Protein AF-A0A9E5EX26-F1 (afdb_monomer)

pLDDT: mean 78.3, std 23.42, range [29.12, 98.75]

Mean predicted aligned error: 15.01 Å

Sequence (118 aa):
GRNDVLTEVFDQQEAREVLAFAQQKNLGLLSFWSLNRDLQNASGVLSRTDNFSSSILQTPYEFSGIFKVFTSPVVAATSPTVAAATVPTVTSSPAATADYLFALDPTGTMIKSGSMVV

Foldseek 3Di:
DADQPQVDACDLVNLLVVLVVCQVVLPQDDDDPDLQAQAADPVGADSHDDNRHSSHDDHRCSSVVSNVPRDHPDPPPPPPPPPDDDDDDDDDDDDPDPPPVQDADPVRDTDDDDDDDD

Secondary structure (DSSP, 8-state):
-B-SSTT-B--HHHHHHHHHHHHHTT-S----S-GGGSS-BTTBS-SS-BTTB-SSS--TTHHHHHHTT----S-----------------PPPP--------B-TTS-B--------

Radius of gyration: 22.23 Å; Cα contacts (8 Å, |Δi|>4): 118; chains: 1; bounding box: 59×40×50 Å

Solvent-accessible surface area (backbone atoms only — not comparable to full-atom values): 7696 Å² total; per-residue (Å²): 63,43,38,87,54,80,87,46,60,50,51,73,66,57,50,52,51,52,49,53,49,39,57,76,65,57,39,69,79,88,86,76,94,45,78,66,20,36,24,40,35,96,87,42,66,47,96,49,55,52,84,66,13,21,18,35,88,59,56,75,42,47,64,59,63,59,55,70,72,66,70,53,74,52,70,78,69,73,75,72,84,71,72,82,73,80,79,76,85,76,81,78,73,81,75,85,74,81,81,72,76,66,55,52,48,102,85,69,50,81,55,89,71,78,91,80,91,129

Structure (mmCIF, N/CA/C/O backbone):
data_AF-A0A9E5EX26-F1
#
_entry.id   AF-A0A9E5EX26-F1
#
loop_
_atom_site.group_PDB
_atom_site.id
_atom_site.type_symbol
_atom_site.label_atom_id
_atom_site.label_alt_id
_atom_site.label_comp_id
_atom_site.label_asym_id
_atom_site.label_entity_id
_atom_site.label_seq_id
_atom_site.pdbx_PDB_ins_code
_atom_site.Cartn_x
_atom_site.Cartn_y
_atom_site.Cartn_z
_atom_site.occupancy
_atom_site.B_iso_or_equiv
_atom_site.auth_seq_id
_atom_site.auth_comp_id
_atom_site.auth_asym_id
_atom_site.auth_atom_id
_atom_site.pdbx_PDB_model_num
ATOM 1 N N . GLY A 1 1 ? -0.001 -3.441 -4.964 1.00 94.62 1 GLY A N 1
ATOM 2 C CA . GLY A 1 1 ? 0.886 -3.518 -6.137 1.00 94.62 1 GLY A CA 1
ATOM 3 C C . GLY A 1 1 ? 1.039 -4.957 -6.582 1.00 94.62 1 GLY A C 1
ATOM 4 O O . GLY A 1 1 ? 0.297 -5.810 -6.113 1.00 94.62 1 GLY A O 1
ATOM 5 N N . ARG A 1 2 ? 1.995 -5.230 -7.472 1.00 96.38 2 ARG A N 1
ATOM 6 C CA . ARG A 1 2 ? 2.296 -6.586 -7.956 1.00 96.38 2 ARG A CA 1
ATOM 7 C C . ARG A 1 2 ? 2.973 -7.430 -6.865 1.00 96.38 2 ARG A C 1
ATOM 9 O O . ARG A 1 2 ? 3.816 -6.892 -6.132 1.00 96.38 2 ARG A O 1
ATOM 16 N N . ASN A 1 3 ? 2.593 -8.707 -6.803 1.00 93.12 3 ASN A N 1
ATOM 17 C CA . ASN A 1 3 ? 3.194 -9.753 -5.972 1.00 93.12 3 ASN A CA 1
ATOM 18 C C . ASN A 1 3 ? 4.041 -10.723 -6.819 1.00 93.12 3 ASN A C 1
ATOM 20 O O . ASN A 1 3 ? 4.051 -10.656 -8.051 1.00 93.12 3 ASN A O 1
ATOM 24 N N . ASP A 1 4 ? 4.776 -11.616 -6.147 1.00 91.44 4 ASP A N 1
ATOM 25 C CA . ASP A 1 4 ? 5.674 -12.599 -6.773 1.00 91.44 4 ASP A CA 1
ATOM 26 C C . ASP A 1 4 ? 4.933 -13.557 -7.719 1.00 91.44 4 ASP A C 1
ATOM 28 O O . ASP A 1 4 ? 5.471 -13.970 -8.748 1.00 91.44 4 ASP A O 1
ATOM 32 N N . VAL A 1 5 ? 3.663 -13.844 -7.421 1.00 92.62 5 VAL A N 1
ATOM 33 C CA . VAL A 1 5 ? 2.744 -14.502 -8.349 1.00 92.62 5 VAL A CA 1
ATOM 34 C C . VAL A 1 5 ? 2.231 -13.459 -9.342 1.00 92.62 5 VAL A C 1
ATOM 36 O O . VAL A 1 5 ? 1.479 -12.556 -8.991 1.00 92.62 5 VAL A O 1
ATOM 39 N N . LEU A 1 6 ? 2.626 -13.574 -10.614 1.00 79.44 6 LEU A N 1
ATOM 40 C CA . LEU A 1 6 ? 2.426 -12.512 -11.614 1.00 79.44 6 LEU A CA 1
ATOM 41 C C . LEU A 1 6 ? 0.962 -12.167 -11.924 1.00 79.44 6 LEU A C 1
ATOM 43 O O . LEU A 1 6 ? 0.696 -11.095 -12.475 1.00 79.44 6 LEU A O 1
ATOM 47 N N . THR A 1 7 ? 0.031 -13.065 -11.620 1.00 87.38 7 THR A N 1
ATOM 48 C CA . THR A 1 7 ? -1.412 -12.840 -11.771 1.00 87.38 7 THR A CA 1
ATOM 49 C C . THR A 1 7 ? -2.030 -12.138 -10.566 1.00 87.38 7 THR A C 1
ATOM 51 O O . THR A 1 7 ? -3.162 -11.682 -10.655 1.00 87.38 7 THR A O 1
ATOM 54 N N . GLU A 1 8 ? -1.303 -12.033 -9.456 1.00 92.69 8 GLU A N 1
ATOM 55 C CA . GLU A 1 8 ? -1.754 -11.370 -8.240 1.00 92.69 8 GLU A CA 1
ATOM 56 C C . GLU A 1 8 ? -1.260 -9.924 -8.231 1.00 92.69 8 GLU A C 1
ATOM 58 O O . GLU A 1 8 ? -0.086 -9.611 -7.992 1.00 92.69 8 GLU A O 1
ATOM 63 N N . VAL A 1 9 ? -2.184 -9.016 -8.518 1.00 96.06 9 VAL A N 1
ATOM 64 C CA . VAL A 1 9 ? -1.953 -7.579 -8.458 1.00 96.06 9 VAL A CA 1
ATOM 65 C C . VAL A 1 9 ? -3.002 -7.000 -7.537 1.00 96.06 9 VAL A C 1
ATOM 67 O O . VAL A 1 9 ? -4.174 -7.135 -7.833 1.00 96.06 9 VAL A O 1
ATOM 70 N N . PHE A 1 10 ? -2.555 -6.354 -6.459 1.00 97.75 10 PHE A N 1
ATOM 71 C CA . PHE A 1 10 ? -3.415 -5.544 -5.605 1.00 97.75 10 PHE A CA 1
ATOM 72 C C . PHE A 1 10 ? -3.427 -4.096 -6.115 1.00 97.75 10 PHE A C 1
ATOM 74 O O . PHE A 1 10 ? -2.438 -3.380 -5.914 1.00 97.75 10 PHE A O 1
ATOM 81 N N . ASP A 1 11 ? -4.458 -3.655 -6.820 1.00 97.94 11 ASP A N 1
ATOM 82 C CA . ASP A 1 11 ? -4.516 -2.311 -7.405 1.00 97.94 11 ASP A CA 1
ATOM 83 C C . ASP A 1 11 ? -5.235 -1.283 -6.506 1.00 97.94 11 ASP A C 1
ATOM 85 O O . ASP A 1 11 ? -5.593 -1.538 -5.352 1.00 97.94 11 ASP A O 1
ATOM 89 N N . GLN A 1 12 ? -5.388 -0.054 -7.002 1.00 98.44 12 GLN A N 1
ATOM 90 C CA . GLN A 1 12 ? -6.020 1.021 -6.237 1.00 98.44 12 GLN A CA 1
ATOM 91 C C . GLN A 1 12 ? -7.528 0.817 -6.060 1.00 98.44 12 GLN A C 1
ATOM 93 O O . GLN A 1 12 ? -8.105 1.367 -5.119 1.00 98.44 12 GLN A O 1
ATOM 98 N N . GLN A 1 13 ? -8.178 0.073 -6.956 1.00 98.56 13 GLN A N 1
ATOM 99 C CA . GLN A 1 13 ? -9.589 -0.257 -6.827 1.00 98.56 13 GLN A CA 1
ATOM 100 C C . GLN A 1 13 ? -9.802 -1.213 -5.659 1.00 98.56 13 GLN A C 1
ATOM 102 O O . GLN A 1 13 ? -10.597 -0.910 -4.768 1.00 98.56 13 GLN A O 1
ATOM 107 N N . GLU A 1 14 ? -9.006 -2.273 -5.583 1.00 98.62 14 GLU A N 1
ATOM 108 C CA . GLU A 1 14 ? -9.054 -3.225 -4.470 1.00 98.62 14 GLU A CA 1
ATOM 109 C C . GLU A 1 14 ? -8.667 -2.558 -3.138 1.00 98.62 14 GLU A C 1
ATOM 111 O O . GLU A 1 14 ? -9.267 -2.833 -2.097 1.00 98.62 14 GLU A O 1
ATOM 116 N N . ALA A 1 15 ? -7.743 -1.587 -3.152 1.00 98.62 15 ALA A N 1
ATOM 117 C CA . ALA A 1 15 ? -7.448 -0.768 -1.973 1.00 98.62 15 ALA A CA 1
ATOM 118 C C . ALA A 1 15 ? -8.677 0.007 -1.466 1.00 98.62 15 ALA A C 1
ATOM 120 O O . ALA A 1 15 ? -8.931 0.057 -0.260 1.00 98.62 15 ALA A O 1
ATOM 121 N N . ARG A 1 16 ? -9.475 0.593 -2.367 1.00 98.75 16 ARG A N 1
ATOM 122 C CA . ARG A 1 16 ? -10.718 1.291 -1.992 1.00 98.75 16 ARG A CA 1
ATOM 123 C C . ARG A 1 16 ? -11.775 0.328 -1.456 1.00 98.75 16 ARG A C 1
ATOM 125 O O . ARG A 1 16 ? -12.490 0.680 -0.520 1.00 98.75 16 ARG A O 1
ATOM 132 N N . GLU A 1 17 ? -11.853 -0.879 -2.001 1.00 98.69 17 GLU A N 1
ATOM 133 C CA . GLU A 1 17 ? -12.774 -1.919 -1.532 1.00 98.69 17 GLU A CA 1
ATOM 134 C C . GLU A 1 17 ? -12.409 -2.407 -0.127 1.00 98.69 17 GLU A C 1
ATOM 136 O O . GLU A 1 17 ? -13.276 -2.471 0.748 1.00 98.69 17 GLU A O 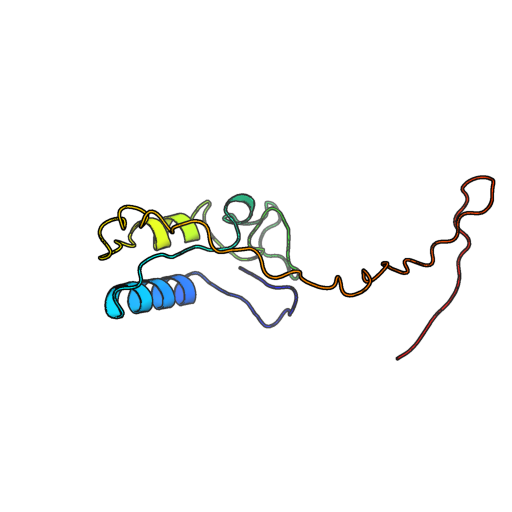1
ATOM 141 N N . VAL A 1 18 ? -11.120 -2.647 0.135 1.00 98.31 18 VAL A N 1
ATOM 142 C CA . VAL A 1 18 ? -10.621 -2.983 1.477 1.00 98.31 18 VAL A CA 1
ATOM 143 C C . VAL A 1 18 ? -10.884 -1.847 2.467 1.00 98.31 18 VAL A C 1
ATOM 145 O O . VAL A 1 18 ? -11.324 -2.112 3.586 1.00 98.31 18 VAL A O 1
ATOM 148 N N . LEU A 1 19 ? -10.670 -0.587 2.072 1.00 98.19 19 LEU A N 1
ATOM 149 C CA . LEU A 1 19 ? -10.995 0.573 2.909 1.00 98.19 19 LEU A CA 1
ATOM 150 C C . LEU A 1 19 ? -12.485 0.595 3.278 1.00 98.19 19 LEU A C 1
ATOM 152 O O . LEU A 1 19 ? -12.823 0.713 4.458 1.00 98.19 19 LEU A O 1
ATOM 156 N N . ALA A 1 20 ? -13.366 0.453 2.285 1.00 98.06 20 ALA A N 1
ATOM 157 C CA . ALA A 1 20 ? -14.811 0.461 2.493 1.00 98.06 20 ALA A CA 1
ATOM 158 C C . ALA A 1 20 ? -15.253 -0.686 3.412 1.00 98.06 20 ALA A C 1
ATOM 160 O O . ALA A 1 20 ? -16.032 -0.476 4.345 1.00 98.06 20 ALA A O 1
ATOM 161 N N . PHE A 1 21 ? -14.708 -1.885 3.203 1.00 97.75 21 PHE A N 1
ATOM 162 C CA . PHE A 1 21 ? -14.945 -3.031 4.074 1.00 97.75 21 PHE A CA 1
ATOM 163 C C . PHE A 1 21 ? -14.476 -2.760 5.508 1.00 97.75 21 PHE A C 1
ATOM 165 O O . PHE A 1 21 ? -15.227 -2.993 6.457 1.00 97.75 21 PHE A O 1
ATOM 172 N N . ALA A 1 22 ? -13.263 -2.230 5.683 1.00 96.56 22 ALA A N 1
ATOM 173 C CA . ALA A 1 22 ? -12.696 -1.950 6.997 1.00 96.56 22 ALA A CA 1
ATOM 174 C C . ALA A 1 22 ? -13.543 -0.938 7.785 1.00 96.56 22 ALA A C 1
ATOM 176 O O . ALA A 1 22 ? -13.784 -1.132 8.979 1.00 96.56 22 ALA A O 1
ATOM 177 N N . GLN A 1 23 ? -14.048 0.096 7.105 1.00 95.31 23 GLN A N 1
ATOM 178 C CA . GLN A 1 23 ? -14.981 1.065 7.682 1.00 95.31 23 GLN A CA 1
ATOM 179 C C . GLN A 1 23 ? -16.329 0.416 8.023 1.00 95.31 23 GLN A C 1
ATOM 181 O O . GLN A 1 23 ? -16.812 0.560 9.143 1.00 95.31 23 GLN A O 1
ATOM 186 N N . GLN A 1 24 ? -16.912 -0.362 7.106 1.00 96.38 24 GLN A N 1
ATOM 187 C CA . GLN A 1 24 ? -18.195 -1.041 7.324 1.00 96.38 24 GLN A CA 1
ATOM 188 C C . GLN A 1 24 ? -18.147 -2.025 8.503 1.00 96.38 24 GLN A C 1
ATOM 190 O O . GLN A 1 24 ? -19.141 -2.212 9.207 1.00 96.38 24 GLN A O 1
ATOM 195 N N . LYS A 1 25 ? -17.004 -2.685 8.706 1.00 95.75 25 LYS A N 1
ATOM 196 C CA . LYS A 1 25 ? -16.805 -3.693 9.755 1.00 95.75 25 LYS A CA 1
ATOM 197 C C . LYS A 1 25 ? -16.222 -3.141 11.047 1.00 95.75 25 LYS A C 1
ATOM 199 O O . LYS A 1 25 ? -16.013 -3.925 11.968 1.00 95.75 25 LYS A O 1
ATOM 204 N N . ASN A 1 26 ? -16.009 -1.829 11.145 1.00 93.44 26 ASN A N 1
ATOM 205 C CA . ASN A 1 26 ? -15.447 -1.193 12.333 1.00 93.44 26 ASN A CA 1
ATOM 206 C C . ASN A 1 26 ? -14.097 -1.806 12.757 1.00 93.44 26 ASN A C 1
ATOM 208 O O . ASN A 1 26 ? -13.870 -2.071 13.939 1.00 93.44 26 ASN A O 1
ATOM 212 N N . LEU A 1 27 ? -13.208 -2.077 11.794 1.00 94.44 27 LEU A N 1
ATOM 213 C CA . LEU A 1 27 ? -11.894 -2.645 12.102 1.00 94.44 27 LEU A CA 1
ATOM 214 C C . LEU A 1 27 ? -11.041 -1.657 12.910 1.00 94.44 27 LEU A C 1
ATOM 216 O O . LEU A 1 27 ? -11.187 -0.446 12.787 1.00 94.44 27 LEU A O 1
ATO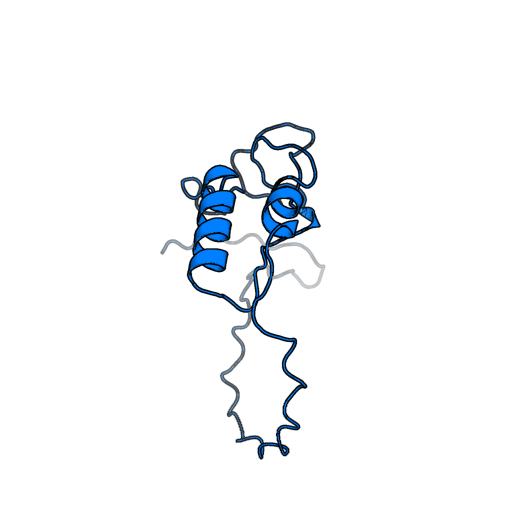M 220 N N . GLY A 1 28 ? -10.134 -2.178 13.739 1.00 94.38 28 GLY A N 1
ATOM 221 C CA . GLY A 1 28 ? -9.298 -1.350 14.615 1.00 94.38 28 GLY A CA 1
ATOM 222 C C . GLY A 1 28 ? -8.047 -0.772 13.947 1.00 94.38 28 GLY A C 1
ATOM 223 O O . GLY A 1 28 ? -7.528 0.245 14.407 1.00 94.38 28 GLY A O 1
ATOM 224 N N . LEU A 1 29 ? -7.555 -1.410 12.882 1.00 93.50 29 LEU A N 1
ATOM 225 C CA . LEU A 1 29 ? -6.302 -1.062 12.214 1.00 93.50 29 LEU A CA 1
ATOM 226 C C . LEU A 1 29 ? -6.348 -1.471 10.740 1.00 93.50 29 LEU A C 1
ATOM 228 O O . LEU A 1 29 ? -6.888 -2.523 10.402 1.00 93.50 29 LEU A O 1
ATOM 232 N N . LEU A 1 30 ? -5.718 -0.659 9.893 1.00 95.00 30 LEU A N 1
ATOM 233 C CA . LEU A 1 30 ? -5.430 -0.979 8.503 1.00 95.00 30 LEU A CA 1
ATOM 234 C C . LEU A 1 30 ? -3.967 -0.636 8.212 1.00 95.00 30 LEU A C 1
ATOM 236 O O . LEU A 1 30 ? -3.486 0.433 8.587 1.00 95.00 30 LEU A O 1
ATOM 240 N N . SER A 1 31 ? -3.252 -1.552 7.569 1.00 96.19 31 SER A N 1
ATOM 241 C CA . SER A 1 31 ? -1.858 -1.376 7.169 1.00 96.19 31 SER A CA 1
ATOM 242 C C . SER A 1 31 ? -1.597 -2.103 5.855 1.00 96.19 31 SER A C 1
ATOM 244 O O . SER A 1 31 ? -2.372 -2.964 5.440 1.00 96.19 31 SER A O 1
ATOM 246 N N . PHE A 1 32 ? -0.509 -1.740 5.181 1.00 97.88 32 PHE A N 1
ATOM 247 C CA . PHE A 1 32 ? -0.079 -2.403 3.957 1.00 97.88 32 PHE A CA 1
ATOM 248 C C . PHE A 1 32 ? 1.445 -2.457 3.883 1.00 97.88 32 PHE A C 1
ATOM 250 O O . PHE A 1 32 ? 2.149 -1.642 4.484 1.00 97.88 32 PHE A O 1
ATOM 257 N N . TRP A 1 33 ? 1.949 -3.416 3.112 1.00 96.31 33 TRP A N 1
ATOM 258 C CA . TRP A 1 33 ? 3.362 -3.517 2.779 1.00 96.31 33 TRP A CA 1
ATOM 259 C C . TRP A 1 33 ? 3.617 -2.907 1.390 1.00 96.31 33 TRP A C 1
ATOM 261 O O . TRP A 1 33 ? 3.141 -3.420 0.378 1.00 96.31 33 TRP A O 1
ATOM 271 N N . SER A 1 34 ? 4.356 -1.813 1.259 1.00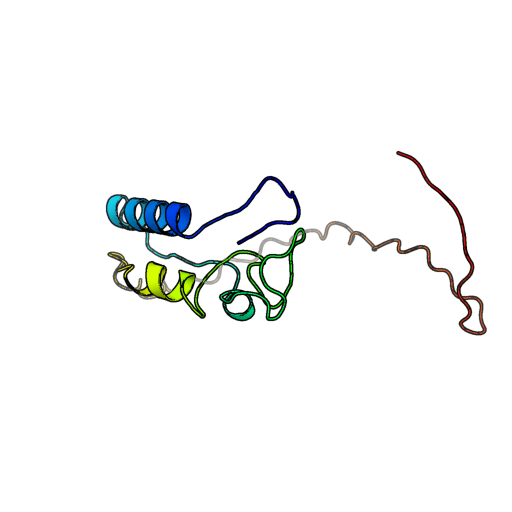 97.06 34 SER A N 1
ATOM 272 C CA . SER A 1 34 ? 5.031 -1.009 2.285 1.00 97.06 34 SER A CA 1
ATOM 273 C C . SER A 1 34 ? 5.177 0.428 1.783 1.00 97.06 34 SER A C 1
ATOM 275 O O . SER A 1 34 ? 5.014 0.693 0.592 1.00 97.06 34 SER A O 1
ATOM 277 N N . LEU A 1 35 ? 5.524 1.363 2.672 1.00 97.81 35 LEU A N 1
ATOM 278 C CA . LEU A 1 35 ? 5.631 2.781 2.312 1.00 97.81 35 LEU A CA 1
ATOM 279 C C . LEU A 1 35 ? 6.658 3.038 1.197 1.00 97.81 35 LEU A C 1
ATOM 281 O O . LEU A 1 35 ? 6.380 3.775 0.259 1.00 97.81 35 LEU A O 1
ATOM 285 N N . ASN A 1 36 ? 7.824 2.391 1.253 1.00 98.00 36 ASN A N 1
ATOM 286 C CA . ASN A 1 36 ? 8.862 2.534 0.228 1.00 98.00 36 ASN A CA 1
ATOM 287 C C . ASN A 1 36 ? 8.480 1.914 -1.129 1.00 98.00 36 ASN A C 1
ATOM 289 O O . ASN A 1 36 ? 9.217 2.086 -2.093 1.00 98.00 36 ASN A O 1
ATOM 293 N N . ARG A 1 37 ? 7.357 1.190 -1.205 1.00 98.38 37 ARG A N 1
ATOM 294 C CA . ARG A 1 37 ? 6.789 0.652 -2.446 1.00 98.38 37 ARG A CA 1
ATOM 295 C C . ARG A 1 37 ? 5.610 1.465 -2.970 1.00 98.38 37 ARG A C 1
ATOM 297 O O . ARG A 1 37 ? 5.098 1.137 -4.033 1.00 98.38 37 ARG A O 1
ATOM 304 N N . ASP A 1 38 ? 5.165 2.500 -2.266 1.00 98.69 38 ASP A N 1
ATOM 305 C CA . ASP A 1 38 ? 3.992 3.286 -2.652 1.00 98.69 38 ASP A CA 1
ATOM 306 C C . ASP A 1 38 ? 4.331 4.360 -3.699 1.00 98.69 38 ASP A C 1
ATOM 308 O O . ASP A 1 38 ? 4.177 5.561 -3.488 1.00 98.69 38 ASP A O 1
ATOM 312 N N . LEU A 1 39 ? 4.868 3.913 -4.830 1.00 98.56 39 LEU A N 1
ATOM 313 C CA . LEU A 1 39 ? 5.161 4.718 -6.004 1.00 98.56 39 LEU A CA 1
ATOM 314 C C . LEU A 1 39 ? 5.369 3.822 -7.228 1.00 98.56 39 LEU A C 1
ATOM 316 O O . LEU A 1 39 ? 5.733 2.645 -7.126 1.00 98.56 39 LEU A O 1
ATOM 320 N N . GLN A 1 40 ? 5.175 4.409 -8.405 1.00 98.44 40 GLN A N 1
ATOM 321 C CA . GLN A 1 40 ? 5.552 3.776 -9.661 1.00 98.44 40 GLN A CA 1
ATOM 322 C C . GLN A 1 40 ? 7.083 3.714 -9.787 1.00 98.44 40 GLN A C 1
ATOM 324 O O . GLN A 1 40 ? 7.796 4.599 -9.310 1.00 98.44 40 GLN A O 1
ATOM 329 N N . ASN A 1 41 ? 7.597 2.678 -10.456 1.00 98.12 41 ASN A N 1
ATOM 330 C CA . ASN A 1 41 ? 9.012 2.619 -10.810 1.00 98.12 41 ASN A CA 1
ATOM 331 C C . ASN A 1 41 ? 9.354 3.708 -11.843 1.00 98.12 41 ASN A C 1
ATOM 333 O O . ASN A 1 41 ? 8.555 3.994 -12.731 1.00 98.12 41 ASN A O 1
ATOM 337 N N . ALA A 1 42 ? 10.569 4.259 -11.799 1.00 96.69 42 ALA A N 1
ATOM 338 C CA . ALA A 1 42 ? 11.030 5.240 -12.789 1.00 96.69 42 ALA A CA 1
ATOM 339 C C . ALA A 1 42 ? 10.991 4.714 -14.240 1.00 96.69 42 ALA A C 1
ATOM 341 O O . ALA A 1 42 ? 10.847 5.495 -15.176 1.00 96.69 42 ALA A O 1
ATOM 342 N N . SER A 1 43 ? 11.077 3.392 -14.424 1.00 97.00 43 SER A N 1
ATOM 343 C CA . SER A 1 43 ? 10.964 2.722 -15.728 1.00 97.00 43 SER A CA 1
ATOM 344 C C . SER A 1 43 ? 9.518 2.375 -16.122 1.00 97.00 43 SER A C 1
ATOM 346 O O . SER A 1 43 ? 9.304 1.708 -17.131 1.00 97.00 43 SER A O 1
ATOM 348 N N . GLY A 1 44 ? 8.517 2.789 -15.338 1.00 97.00 44 GLY A N 1
ATOM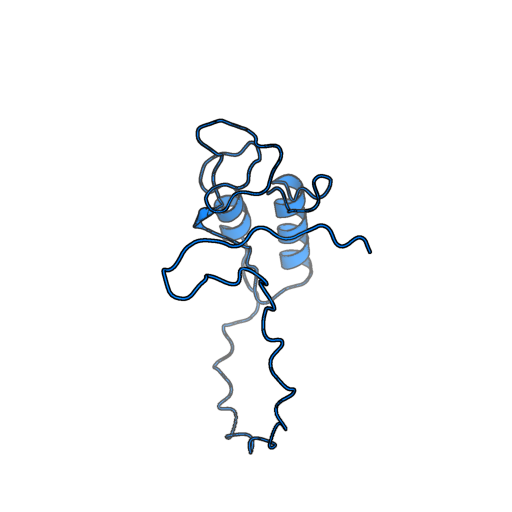 349 C CA . GLY A 1 44 ? 7.103 2.507 -15.585 1.00 97.00 44 GLY A CA 1
ATOM 350 C C . GLY A 1 44 ? 6.585 1.241 -14.890 1.00 97.00 44 GLY A C 1
ATOM 351 O O . GLY A 1 44 ? 6.934 0.943 -13.749 1.00 97.00 44 GLY A O 1
ATOM 352 N N . VAL A 1 45 ? 5.675 0.522 -15.555 1.00 96.75 45 VAL A N 1
ATOM 353 C CA . VAL A 1 45 ? 5.100 -0.742 -15.054 1.00 96.75 45 VAL A CA 1
ATOM 354 C C . VAL A 1 45 ? 6.126 -1.864 -15.203 1.00 96.75 45 VAL A C 1
ATOM 356 O O . VAL A 1 45 ? 6.739 -2.002 -16.259 1.00 96.75 45 VAL A O 1
ATOM 359 N N . LEU A 1 46 ? 6.285 -2.694 -14.170 1.00 95.88 46 LEU A N 1
ATOM 360 C CA . LEU A 1 46 ? 7.194 -3.840 -14.198 1.00 95.88 46 LEU A CA 1
ATOM 361 C C . LEU A 1 46 ? 6.405 -5.155 -14.224 1.00 95.88 46 LEU A C 1
ATOM 363 O O . LEU A 1 46 ? 5.336 -5.281 -13.626 1.00 95.88 46 LEU A O 1
ATOM 367 N N . SER A 1 47 ? 6.965 -6.171 -14.878 1.00 94.38 47 SER A N 1
ATOM 368 C CA . SER A 1 47 ? 6.425 -7.539 -14.919 1.00 94.38 47 SER A CA 1
ATOM 369 C C . SER A 1 47 ? 6.886 -8.413 -13.746 1.00 94.38 47 SER A C 1
ATOM 371 O O . SER A 1 47 ? 6.774 -9.631 -13.806 1.00 94.38 47 SER A O 1
ATOM 373 N N . ARG A 1 48 ? 7.422 -7.807 -12.684 1.00 94.69 48 ARG A N 1
ATOM 374 C CA . ARG A 1 48 ? 7.957 -8.471 -11.487 1.00 94.69 48 ARG A CA 1
ATOM 375 C C . ARG A 1 48 ? 7.674 -7.627 -10.253 1.00 94.69 48 ARG A C 1
ATOM 377 O O . ARG A 1 48 ? 7.431 -6.433 -10.396 1.00 94.69 48 ARG A O 1
ATOM 384 N N . THR A 1 49 ? 7.751 -8.225 -9.071 1.00 96.06 49 THR A N 1
ATOM 385 C CA . THR A 1 49 ? 7.806 -7.479 -7.808 1.00 96.06 49 THR A CA 1
ATOM 386 C C . THR A 1 49 ? 9.114 -6.699 -7.707 1.00 96.06 49 THR A C 1
ATOM 388 O O . THR A 1 49 ? 10.162 -7.117 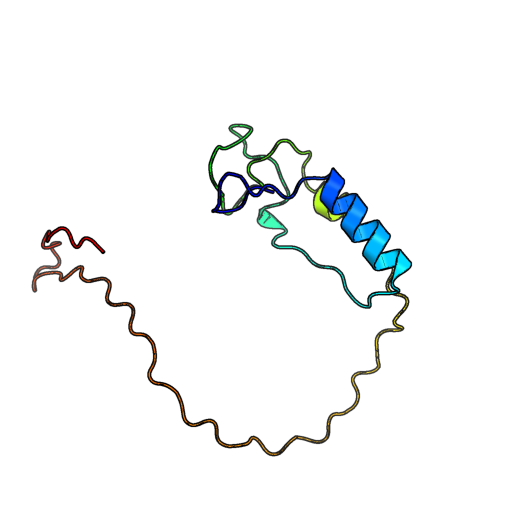-8.209 1.00 96.06 49 THR A O 1
ATOM 391 N N . ASP A 1 50 ? 9.052 -5.554 -7.039 1.00 95.94 50 ASP A N 1
ATOM 392 C CA . ASP A 1 50 ? 10.190 -4.688 -6.782 1.00 95.94 50 ASP A CA 1
ATOM 393 C C . ASP A 1 50 ? 10.125 -4.135 -5.354 1.00 95.94 50 ASP A C 1
ATOM 395 O O . ASP A 1 50 ? 9.040 -3.874 -4.823 1.00 95.94 50 ASP A O 1
ATOM 399 N N . ASN A 1 51 ? 11.291 -3.959 -4.729 1.00 96.06 51 ASN A N 1
ATOM 400 C CA . ASN A 1 51 ? 11.385 -3.536 -3.331 1.00 96.06 51 ASN A CA 1
ATOM 401 C C . ASN A 1 51 ? 11.128 -2.041 -3.137 1.00 96.06 51 ASN A C 1
ATOM 403 O O . ASN A 1 51 ? 10.808 -1.649 -2.021 1.00 96.06 51 ASN A O 1
ATOM 407 N N . PHE A 1 52 ? 11.262 -1.217 -4.180 1.00 97.38 52 PHE A N 1
ATOM 408 C CA . PHE A 1 52 ? 11.189 0.248 -4.094 1.00 97.38 52 PHE A CA 1
ATOM 409 C C . PHE A 1 52 ? 10.051 0.838 -4.936 1.00 97.38 52 PHE A C 1
ATOM 411 O O . PHE A 1 52 ? 9.996 2.043 -5.164 1.00 97.38 52 PHE A O 1
ATOM 418 N N . SER A 1 53 ? 9.156 -0.012 -5.440 1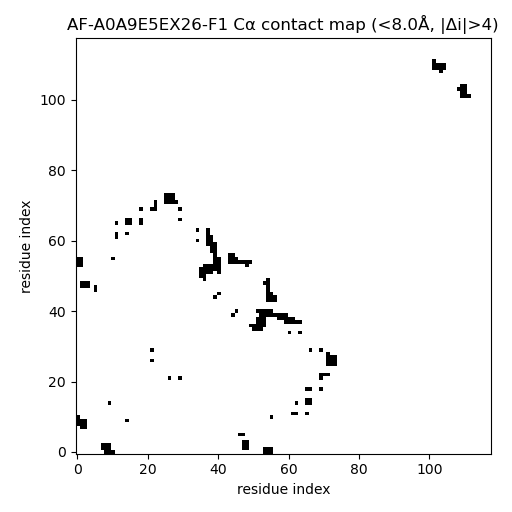.00 98.06 53 SER A N 1
ATOM 419 C CA . SER A 1 53 ? 7.989 0.401 -6.214 1.00 98.06 53 SER A CA 1
ATOM 420 C C . SER A 1 53 ? 6.887 -0.655 -6.168 1.00 98.06 53 SER A C 1
ATOM 422 O O . SER A 1 53 ? 7.125 -1.843 -5.928 1.00 98.06 53 SER A O 1
ATOM 424 N N . SER A 1 54 ? 5.656 -0.247 -6.455 1.00 97.94 54 SER A N 1
ATOM 425 C CA . SER A 1 54 ? 4.509 -1.161 -6.517 1.00 97.94 54 SER A CA 1
ATOM 426 C C . SER A 1 54 ? 4.489 -2.004 -7.785 1.00 97.94 54 SER A C 1
ATOM 428 O O . SER A 1 54 ? 3.686 -2.935 -7.885 1.00 97.94 54 SER A O 1
ATOM 430 N N . SER A 1 55 ? 5.360 -1.665 -8.746 1.00 97.75 55 SER A N 1
ATOM 431 C CA . SER A 1 55 ? 5.458 -2.275 -10.074 1.00 97.75 55 SER A CA 1
ATOM 432 C C . SER A 1 55 ? 4.206 -2.120 -10.945 1.00 97.75 55 SER A C 1
ATOM 434 O O . SER A 1 55 ? 4.116 -2.747 -11.998 1.00 97.75 55 SER A O 1
ATOM 436 N N . ILE A 1 56 ? 3.266 -1.258 -10.548 1.00 98.00 56 ILE A N 1
ATOM 437 C CA . ILE A 1 56 ? 2.059 -0.916 -11.310 1.00 98.00 56 ILE A CA 1
ATOM 438 C C . ILE A 1 56 ? 2.008 0.585 -11.604 1.00 98.00 56 ILE A C 1
ATOM 440 O O . ILE A 1 56 ? 2.805 1.363 -11.077 1.00 98.00 56 ILE A O 1
ATOM 444 N N . LEU A 1 57 ? 1.076 0.995 -12.467 1.00 98.25 57 LEU A N 1
ATOM 445 C CA . LEU A 1 57 ? 0.803 2.408 -12.700 1.00 98.25 57 LEU A CA 1
ATOM 446 C C . LEU A 1 57 ? 0.162 3.004 -11.443 1.00 98.25 57 LEU A C 1
ATOM 448 O O . LEU A 1 57 ? -0.813 2.462 -10.924 1.00 98.25 57 LEU A O 1
ATOM 452 N N . GLN A 1 58 ? 0.734 4.098 -10.951 1.00 97.50 58 GLN A N 1
ATOM 453 C CA . GLN A 1 58 ? 0.205 4.852 -9.822 1.00 97.50 58 GLN A CA 1
ATOM 454 C C . GLN A 1 58 ? 0.868 6.227 -9.737 1.00 97.50 58 GLN A C 1
ATOM 456 O O . GLN A 1 58 ? 1.972 6.429 -10.245 1.00 97.50 58 GLN A O 1
ATOM 461 N N . THR A 1 59 ? 0.251 7.137 -8.996 1.00 97.94 59 THR A N 1
ATOM 462 C CA . THR A 1 59 ? 0.926 8.333 -8.480 1.00 97.94 59 THR A CA 1
ATOM 463 C C . THR A 1 59 ? 1.699 8.014 -7.187 1.00 97.94 59 THR A C 1
ATOM 465 O O . THR A 1 59 ? 1.359 7.048 -6.490 1.00 97.94 59 THR A O 1
ATOM 468 N N . PRO A 1 60 ? 2.764 8.769 -6.846 1.00 98.31 60 PRO A N 1
ATOM 469 C CA . PRO A 1 60 ? 3.449 8.600 -5.567 1.00 98.31 60 PRO A CA 1
ATOM 470 C C . PRO A 1 60 ? 2.484 8.761 -4.387 1.00 98.31 60 PRO A C 1
ATOM 472 O O . PRO A 1 60 ? 1.730 9.732 -4.324 1.00 98.31 60 PRO A O 1
ATOM 475 N N . TYR A 1 61 ? 2.550 7.827 -3.443 1.00 98.50 61 TYR A N 1
ATOM 476 C CA . TYR A 1 61 ? 1.737 7.763 -2.227 1.00 98.50 61 TYR A CA 1
ATOM 477 C C . TYR A 1 61 ? 0.234 7.536 -2.439 1.00 98.50 61 TYR A C 1
ATOM 479 O O . TYR A 1 61 ? -0.573 7.900 -1.582 1.00 98.50 61 TYR A O 1
ATOM 487 N N . GLU A 1 62 ? -0.180 6.958 -3.567 1.00 98.62 62 GLU A N 1
ATOM 488 C CA . GLU A 1 62 ? -1.601 6.757 -3.869 1.00 98.62 62 GLU A CA 1
ATOM 489 C C . GLU A 1 62 ? -2.283 5.776 -2.903 1.00 98.62 62 GLU A C 1
ATOM 491 O O . GLU A 1 62 ? -3.385 6.060 -2.428 1.00 98.62 62 GLU A O 1
ATOM 496 N N . PHE A 1 63 ? -1.623 4.671 -2.530 1.00 98.75 63 PHE A N 1
ATOM 497 C CA . PHE A 1 63 ? -2.185 3.718 -1.561 1.00 98.75 63 PHE A CA 1
ATOM 498 C C . PHE A 1 63 ? -2.291 4.341 -0.165 1.00 98.75 63 PHE A C 1
ATOM 500 O O . PHE A 1 63 ? -3.337 4.251 0.481 1.00 98.75 63 PHE A O 1
ATOM 507 N N . SER A 1 64 ? -1.252 5.051 0.276 1.00 98.62 64 SER A N 1
ATOM 508 C CA . SER A 1 64 ? -1.274 5.846 1.510 1.00 98.62 64 SER A CA 1
ATOM 509 C C . SER A 1 64 ? -2.384 6.895 1.462 1.00 98.62 64 SER A C 1
ATOM 511 O O . SER A 1 64 ? -3.101 7.100 2.439 1.00 98.62 64 SER A O 1
ATOM 513 N N . GLY A 1 65 ? -2.567 7.545 0.313 1.00 98.38 65 GLY A N 1
ATOM 514 C CA . GLY A 1 65 ? -3.596 8.549 0.075 1.00 98.38 65 GLY A CA 1
ATOM 515 C C . GLY A 1 65 ? -5.019 8.000 0.177 1.00 98.38 65 GLY A C 1
ATOM 516 O O . GLY A 1 65 ? -5.893 8.726 0.662 1.00 98.38 65 GLY A O 1
ATOM 517 N N . ILE A 1 66 ? -5.232 6.745 -0.226 1.00 98.62 66 ILE A N 1
ATOM 518 C CA . ILE A 1 66 ? -6.489 6.006 -0.050 1.00 98.62 66 ILE A CA 1
ATOM 519 C C . ILE A 1 66 ? -6.675 5.659 1.431 1.00 98.62 66 ILE A C 1
ATOM 521 O O . ILE A 1 66 ? -7.674 6.045 2.037 1.00 98.62 66 ILE A O 1
ATOM 525 N N . PHE A 1 67 ? -5.699 4.994 2.050 1.00 98.31 67 PHE A N 1
ATOM 526 C CA . PHE A 1 67 ? -5.852 4.487 3.414 1.00 98.31 67 PHE A CA 1
ATOM 527 C C . PHE A 1 67 ? -5.783 5.553 4.510 1.00 98.31 67 PHE A C 1
ATOM 529 O O . PHE A 1 67 ? -6.331 5.315 5.583 1.00 98.31 67 PHE A O 1
ATOM 536 N N . LYS A 1 68 ? -5.230 6.752 4.266 1.00 96.69 68 LYS A N 1
ATOM 537 C CA . LYS A 1 68 ? -5.242 7.845 5.264 1.00 96.69 68 LYS A CA 1
ATOM 538 C C . LYS A 1 68 ? -6.654 8.273 5.687 1.00 96.69 68 LYS A C 1
ATOM 540 O O . LYS A 1 68 ? -6.806 8.946 6.697 1.00 96.69 68 LYS A O 1
ATOM 545 N N . VAL A 1 69 ? -7.668 7.952 4.879 1.00 95.38 69 VAL A N 1
ATOM 546 C CA . VAL A 1 69 ? -9.080 8.263 5.153 1.00 95.38 69 VAL A CA 1
ATOM 547 C C . VAL A 1 69 ? -9.667 7.317 6.206 1.00 95.38 69 VAL A C 1
ATOM 549 O O . VAL A 1 69 ? -10.704 7.614 6.795 1.00 95.38 69 VAL A O 1
ATOM 552 N N . PHE A 1 70 ? -9.022 6.176 6.457 1.00 96.06 70 PHE A N 1
ATOM 553 C CA . PHE A 1 70 ? -9.479 5.210 7.442 1.00 96.06 70 PHE A CA 1
ATOM 554 C C . PHE A 1 70 ? -9.521 5.824 8.846 1.00 96.06 70 PHE A C 1
ATOM 556 O O . PHE A 1 70 ? -8.524 6.324 9.364 1.00 96.06 70 PHE A O 1
ATOM 563 N N . THR A 1 71 ? -10.686 5.733 9.480 1.00 92.19 71 THR A N 1
ATOM 564 C CA . THR A 1 71 ? -10.905 6.140 10.867 1.00 92.19 71 THR A CA 1
ATOM 565 C C . THR A 1 71 ? -11.192 4.899 11.696 1.00 92.19 71 THR A C 1
ATOM 567 O O . THR A 1 71 ? -12.187 4.216 11.451 1.00 92.19 71 THR A O 1
ATOM 570 N N . SER A 1 72 ? -10.342 4.617 12.682 1.00 87.12 72 SER A N 1
ATOM 571 C CA . SER A 1 72 ? -10.591 3.523 13.618 1.00 87.12 72 SER A CA 1
ATOM 572 C C . SER A 1 72 ? -11.694 3.924 14.607 1.00 87.12 72 SER A C 1
ATOM 574 O O . SER A 1 72 ? -11.566 4.966 15.255 1.00 87.12 72 SER A O 1
ATOM 576 N N . PRO A 1 73 ? -12.766 3.126 14.756 1.00 82.38 73 PRO A N 1
ATOM 577 C CA . PRO A 1 73 ? -13.763 3.332 15.801 1.00 82.38 73 PRO A CA 1
ATOM 578 C C . PRO A 1 73 ? -13.268 2.832 17.164 1.00 82.38 73 PRO A C 1
ATOM 580 O O . PRO A 1 73 ? -13.903 3.089 18.187 1.00 82.38 73 PRO A O 1
ATOM 583 N N . VAL A 1 74 ? -12.142 2.112 17.196 1.00 75.50 74 VAL A N 1
ATOM 584 C CA . VAL A 1 74 ? -11.516 1.673 18.437 1.00 75.50 74 VAL A CA 1
ATOM 585 C C . VAL A 1 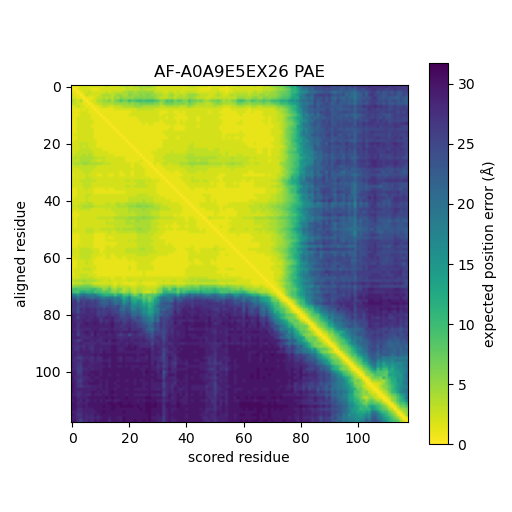74 ? -10.785 2.874 19.022 1.00 75.50 74 VAL A C 1
ATOM 587 O O . VAL A 1 74 ? -9.721 3.266 18.543 1.00 75.50 74 VAL A O 1
ATOM 590 N N . VAL A 1 75 ? -11.361 3.462 20.074 1.00 68.06 75 VAL A N 1
ATOM 591 C CA . VAL A 1 75 ? -10.627 4.361 20.974 1.00 68.06 75 VAL A CA 1
ATOM 592 C C . VAL A 1 75 ? -9.370 3.605 21.368 1.00 68.06 75 VAL A C 1
ATOM 594 O O . VAL A 1 75 ? -9.513 2.481 21.850 1.00 68.06 75 VAL A O 1
ATOM 597 N N . ALA A 1 76 ? -8.184 4.165 21.086 1.00 62.62 76 ALA A N 1
ATOM 598 C CA . ALA A 1 76 ? -6.903 3.515 21.350 1.00 62.62 76 ALA A CA 1
ATOM 599 C C . ALA A 1 76 ? -6.997 2.833 22.710 1.00 62.62 76 ALA A C 1
ATOM 601 O O . ALA A 1 76 ? -7.132 3.517 23.727 1.00 62.62 76 ALA A O 1
ATOM 602 N N . ALA A 1 77 ? -7.066 1.497 22.698 1.00 56.97 77 ALA A N 1
ATOM 603 C CA . ALA A 1 77 ? -7.232 0.754 23.925 1.00 56.97 77 ALA A CA 1
ATOM 604 C C . ALA A 1 77 ? -6.070 1.202 24.801 1.00 56.97 77 ALA A C 1
ATOM 606 O O . ALA A 1 77 ? -4.914 1.072 24.395 1.00 56.97 77 ALA A O 1
ATOM 607 N N . THR A 1 78 ? -6.367 1.795 25.960 1.00 47.38 78 THR A N 1
ATOM 608 C CA . THR A 1 78 ? -5.378 1.886 27.028 1.00 47.38 78 THR A CA 1
ATOM 609 C C . THR A 1 78 ? -4.831 0.481 27.132 1.00 47.38 78 THR A C 1
ATOM 611 O O . THR A 1 78 ? -5.622 -0.416 27.435 1.00 47.38 78 THR A O 1
ATOM 614 N N . SER A 1 79 ? -3.565 0.274 26.746 1.00 51.78 79 SER A N 1
ATOM 615 C CA . SER A 1 79 ? -2.952 -1.049 26.781 1.00 51.78 79 SER A CA 1
ATOM 616 C C . SER A 1 79 ? -3.359 -1.669 28.107 1.00 51.78 79 SER A C 1
ATOM 618 O O . SER A 1 79 ? -3.020 -1.086 29.142 1.00 51.78 79 SER A O 1
ATOM 620 N N . PRO A 1 80 ? -4.158 -2.752 28.130 1.00 53.06 80 PRO A N 1
ATOM 621 C CA . PRO A 1 80 ? -4.425 -3.402 29.391 1.00 53.06 80 PRO A CA 1
ATOM 622 C C . PRO A 1 80 ? -3.050 -3.758 29.940 1.00 53.06 80 PRO A C 1
ATOM 624 O O . PRO A 1 80 ? -2.220 -4.306 29.212 1.00 53.06 80 PRO A O 1
ATOM 627 N N . THR A 1 81 ? -2.766 -3.373 31.182 1.00 53.12 81 THR A N 1
ATOM 628 C CA . THR A 1 81 ? -1.591 -3.867 31.891 1.00 53.12 81 THR A CA 1
ATOM 629 C C . THR A 1 81 ? -1.757 -5.378 31.961 1.00 53.12 81 THR A C 1
ATOM 631 O O . THR A 1 81 ? -2.446 -5.898 32.837 1.00 53.12 81 THR A O 1
ATOM 634 N N . VAL A 1 82 ? -1.214 -6.089 30.975 1.00 52.97 82 VAL A N 1
ATOM 635 C CA . VAL A 1 82 ? -1.193 -7.543 30.970 1.00 52.97 82 VAL A CA 1
ATOM 636 C C . VAL A 1 82 ? -0.254 -7.906 32.109 1.00 52.97 82 VAL A C 1
ATOM 638 O O . VAL A 1 82 ? 0.949 -7.659 32.025 1.00 52.97 82 VAL A O 1
ATOM 641 N N . ALA A 1 83 ? -0.811 -8.408 33.215 1.00 60.47 83 ALA A N 1
ATOM 642 C CA . ALA A 1 83 ? -0.014 -9.036 34.258 1.00 60.47 83 ALA A CA 1
ATOM 643 C C . ALA A 1 83 ? 0.898 -10.056 33.571 1.00 60.47 83 ALA A C 1
ATOM 645 O O . ALA A 1 83 ? 0.408 -10.855 32.772 1.00 60.47 83 ALA A O 1
ATOM 646 N N . ALA A 1 84 ? 2.206 -9.957 33.818 1.00 57.47 84 ALA A N 1
ATOM 647 C CA . ALA A 1 84 ? 3.224 -10.759 33.155 1.00 57.47 84 ALA A CA 1
ATOM 648 C C . ALA A 1 84 ? 2.788 -12.229 33.101 1.00 57.47 84 ALA A C 1
ATOM 650 O O . ALA A 1 84 ? 2.738 -12.911 34.125 1.00 57.47 84 ALA A O 1
ATOM 651 N N . ALA A 1 85 ? 2.431 -12.700 31.906 1.00 55.75 85 ALA A N 1
ATOM 652 C CA . ALA A 1 85 ? 2.171 -14.107 31.690 1.00 55.75 85 ALA A CA 1
ATOM 653 C C . ALA A 1 85 ? 3.484 -14.849 31.955 1.00 55.75 85 ALA A C 1
ATOM 655 O O . ALA A 1 85 ? 4.527 -14.498 31.398 1.00 55.75 85 ALA A O 1
ATOM 656 N N . THR A 1 86 ? 3.446 -15.854 32.824 1.00 45.25 86 THR A N 1
ATOM 657 C CA . THR A 1 86 ? 4.541 -16.807 32.983 1.00 45.25 86 THR A CA 1
ATOM 658 C C . THR A 1 86 ? 4.828 -17.404 31.614 1.00 45.25 86 THR A C 1
ATOM 660 O O . THR A 1 86 ? 3.969 -18.061 31.035 1.00 45.25 86 THR A O 1
ATOM 663 N N . VAL A 1 87 ? 6.017 -17.128 31.077 1.00 51.91 87 VAL A N 1
ATOM 664 C CA . VAL A 1 87 ? 6.473 -17.647 29.786 1.00 51.91 87 VAL A CA 1
ATOM 665 C C . VAL A 1 87 ? 6.439 -19.180 29.848 1.00 51.91 87 VAL A C 1
ATOM 667 O O . VAL A 1 87 ? 7.222 -19.751 30.611 1.00 51.91 87 VAL A O 1
ATOM 670 N N . PRO A 1 88 ? 5.571 -19.882 29.093 1.00 57.62 88 PRO A N 1
ATOM 671 C CA . PRO A 1 88 ? 5.738 -21.314 28.926 1.00 57.62 88 PRO A CA 1
ATOM 672 C C . PRO A 1 88 ? 7.027 -21.545 28.136 1.00 57.62 88 PRO A C 1
ATOM 674 O O . PRO A 1 88 ? 7.283 -20.887 27.126 1.00 57.62 88 PRO A O 1
ATOM 677 N N . THR A 1 89 ? 7.865 -22.461 28.612 1.00 49.47 89 THR A N 1
ATOM 678 C CA . THR A 1 89 ? 9.096 -22.858 27.929 1.00 49.47 89 THR A CA 1
ATOM 679 C C . THR A 1 89 ? 8.751 -23.404 26.545 1.00 49.47 89 THR A C 1
ATOM 681 O O . THR A 1 89 ? 8.239 -24.513 26.417 1.00 49.47 89 THR A O 1
ATOM 684 N N . VAL A 1 90 ? 9.024 -22.626 25.498 1.00 42.66 90 VAL A N 1
ATOM 685 C CA . VAL A 1 90 ? 9.009 -23.127 24.124 1.00 42.66 90 VAL A CA 1
ATOM 686 C C . VAL A 1 90 ? 10.258 -23.978 23.915 1.00 42.66 90 VAL A C 1
ATOM 688 O O . VAL A 1 90 ? 11.384 -23.490 24.001 1.00 42.66 90 VAL A O 1
ATOM 691 N N . THR A 1 91 ? 10.075 -25.272 23.659 1.00 47.66 91 THR A N 1
ATOM 692 C CA . THR A 1 91 ? 11.140 -26.107 23.101 1.00 47.66 91 THR A CA 1
ATOM 693 C C . THR A 1 91 ? 11.390 -25.619 21.678 1.00 47.66 91 THR A C 1
ATOM 695 O O . THR A 1 91 ? 10.510 -25.700 20.824 1.00 47.66 91 THR A O 1
ATOM 698 N N . SER A 1 92 ? 12.570 -25.053 21.432 1.00 46.06 92 SER A N 1
ATOM 699 C CA . SER A 1 92 ? 12.995 -24.604 20.108 1.00 46.06 92 SER A CA 1
ATOM 700 C C . SER A 1 92 ? 12.928 -25.760 19.105 1.00 46.06 92 SER A C 1
ATOM 702 O O . SER A 1 92 ? 13.618 -26.765 19.277 1.00 46.06 92 SER A O 1
ATOM 704 N N . SER A 1 93 ? 12.137 -25.600 18.043 1.00 54.56 93 SER A N 1
ATOM 705 C CA . SER A 1 93 ? 12.310 -26.373 16.809 1.00 54.56 93 SER A CA 1
ATOM 706 C C . SER A 1 93 ? 13.692 -26.044 16.230 1.00 54.56 93 SER A C 1
ATOM 708 O O . SER A 1 93 ? 14.066 -24.867 16.255 1.00 54.56 93 SER A O 1
ATOM 710 N N . PRO A 1 94 ? 14.470 -27.018 15.723 1.00 51.88 94 PRO A N 1
ATOM 711 C CA . PRO A 1 94 ? 15.750 -26.714 15.097 1.00 51.88 94 PRO A CA 1
ATOM 712 C C . PRO A 1 94 ? 15.536 -25.728 13.945 1.00 51.88 94 PRO A C 1
ATOM 714 O O . PRO A 1 94 ? 14.587 -25.854 13.167 1.00 51.88 94 PRO A O 1
ATOM 717 N N . ALA A 1 95 ? 16.398 -24.714 13.895 1.00 48.72 95 ALA A N 1
ATOM 718 C CA . ALA A 1 95 ? 16.415 -23.718 12.840 1.00 48.72 95 ALA A CA 1
ATOM 719 C C . ALA A 1 95 ? 16.508 -24.419 11.480 1.00 48.72 95 ALA A C 1
ATOM 721 O O . ALA A 1 95 ? 17.342 -25.306 11.296 1.00 48.72 95 ALA A O 1
ATOM 722 N N . ALA A 1 96 ? 15.670 -24.013 10.527 1.00 43.62 96 ALA A N 1
ATOM 723 C CA . ALA A 1 96 ? 15.914 -24.326 9.130 1.00 43.62 96 ALA A CA 1
ATOM 724 C C . ALA A 1 96 ? 17.210 -23.605 8.732 1.00 43.62 96 ALA A C 1
ATOM 726 O O . ALA A 1 96 ? 17.207 -22.405 8.451 1.00 43.62 96 ALA A O 1
ATOM 727 N N . THR A 1 97 ? 18.335 -24.316 8.790 1.00 40.78 97 THR A N 1
ATOM 728 C CA . THR A 1 97 ? 19.580 -23.865 8.179 1.00 40.78 97 THR A CA 1
ATOM 729 C C . THR A 1 97 ? 19.298 -23.744 6.692 1.00 40.78 97 THR A C 1
ATOM 731 O O . THR A 1 97 ? 18.914 -24.714 6.043 1.00 40.78 97 THR A O 1
ATOM 734 N N . ALA A 1 98 ? 19.406 -22.531 6.162 1.00 41.16 98 ALA A N 1
ATOM 735 C CA . ALA A 1 98 ? 19.365 -22.325 4.731 1.00 41.16 98 ALA A CA 1
ATOM 736 C C . ALA A 1 98 ? 20.591 -23.023 4.129 1.00 41.16 98 A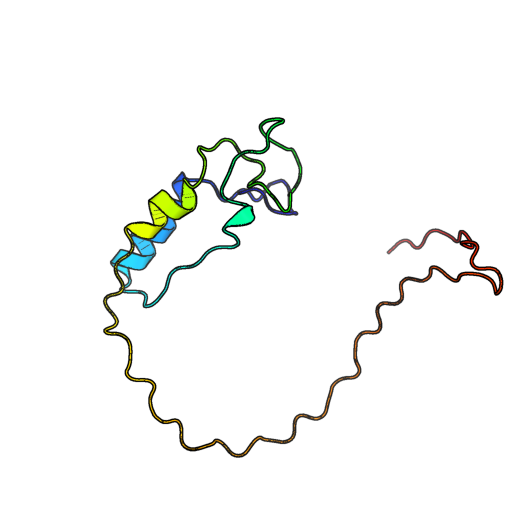LA A C 1
ATOM 738 O O . ALA A 1 98 ? 21.695 -22.480 4.167 1.00 41.16 98 ALA A O 1
ATOM 739 N N . ASP A 1 99 ? 20.394 -24.228 3.596 1.00 39.84 99 ASP A N 1
ATOM 740 C CA . ASP A 1 99 ? 21.370 -24.934 2.769 1.00 39.84 99 ASP A CA 1
ATOM 741 C C . ASP A 1 99 ? 21.477 -24.223 1.411 1.00 39.84 99 ASP A C 1
ATOM 743 O O . ASP A 1 99 ? 21.079 -24.728 0.361 1.00 39.84 99 ASP A O 1
ATOM 747 N N . TYR A 1 100 ? 22.021 -23.005 1.415 1.00 38.09 100 TYR A N 1
ATOM 748 C CA . TYR A 1 100 ? 22.614 -22.443 0.213 1.00 38.09 100 TYR A CA 1
ATOM 749 C C . TYR A 1 100 ? 23.932 -23.179 -0.006 1.00 38.09 100 TYR A C 1
ATOM 751 O O . TYR A 1 100 ? 24.971 -22.807 0.537 1.00 38.09 100 TYR A O 1
ATOM 759 N N . LEU A 1 101 ? 23.869 -24.259 -0.787 1.00 42.97 101 LEU A N 1
ATOM 760 C CA . LEU A 1 101 ? 25.016 -25.053 -1.215 1.00 42.97 101 LEU A CA 1
ATOM 761 C C . LEU A 1 101 ? 25.870 -24.257 -2.226 1.00 42.97 101 LEU A C 1
ATOM 763 O O . LEU A 1 101 ? 25.990 -24.609 -3.394 1.00 42.97 101 LEU A O 1
ATOM 767 N N . PHE A 1 102 ? 26.465 -23.155 -1.776 1.00 48.28 102 PHE A N 1
ATOM 768 C CA . PHE A 1 102 ? 27.580 -22.493 -2.441 1.00 48.28 102 PHE A CA 1
ATOM 769 C C . PHE A 1 102 ? 28.819 -22.751 -1.592 1.00 48.28 102 PHE A C 1
ATOM 771 O O . PHE A 1 102 ? 29.257 -21.905 -0.816 1.00 48.28 102 PHE A O 1
ATOM 778 N N . ALA A 1 103 ? 29.354 -23.968 -1.690 1.00 49.03 103 ALA A N 1
ATOM 779 C CA . ALA A 1 103 ? 30.640 -24.263 -1.085 1.00 49.03 103 ALA A CA 1
ATOM 780 C C . ALA A 1 103 ? 31.708 -23.416 -1.796 1.00 49.03 103 ALA A C 1
ATOM 782 O O . ALA A 1 103 ? 31.939 -23.564 -3.000 1.00 49.03 103 ALA A O 1
ATOM 783 N N . LEU A 1 104 ? 32.324 -22.503 -1.049 1.00 45.94 104 LEU A N 1
ATOM 784 C CA . LEU A 1 104 ? 33.577 -21.870 -1.436 1.00 45.94 104 LEU A CA 1
ATOM 785 C C . LEU A 1 104 ? 34.715 -22.822 -1.066 1.00 45.94 104 LEU A C 1
ATOM 787 O O . LEU A 1 104 ? 34.697 -23.421 0.012 1.00 45.94 104 LEU A O 1
ATOM 791 N N . ASP A 1 105 ? 35.705 -22.966 -1.943 1.00 52.16 105 ASP A N 1
ATOM 792 C CA . ASP A 1 105 ? 36.954 -23.635 -1.574 1.00 52.16 105 ASP A CA 1
ATOM 793 C C . ASP A 1 105 ? 37.732 -22.804 -0.519 1.00 52.16 105 ASP A C 1
ATOM 795 O O . ASP A 1 105 ? 37.366 -21.656 -0.242 1.00 52.16 105 ASP A O 1
ATOM 799 N N . PRO A 1 106 ? 38.821 -23.324 0.083 1.00 51.34 106 PRO A N 1
ATOM 800 C CA . PRO A 1 106 ? 39.597 -22.592 1.092 1.00 51.34 106 PRO A CA 1
ATOM 801 C C . PRO A 1 106 ? 40.189 -21.255 0.606 1.00 51.34 106 PRO A C 1
ATOM 803 O O . PRO A 1 106 ? 40.722 -20.499 1.416 1.00 51.34 106 PRO A O 1
ATOM 806 N N . THR A 1 107 ? 40.124 -20.966 -0.698 1.00 57.53 107 THR A N 1
ATOM 807 C CA . THR A 1 107 ? 40.586 -19.717 -1.318 1.00 57.53 107 THR A CA 1
ATOM 808 C C . THR A 1 107 ? 39.448 -18.755 -1.676 1.00 57.53 107 THR A C 1
ATOM 810 O O . THR A 1 107 ? 39.712 -17.651 -2.147 1.00 57.53 107 THR A O 1
ATOM 813 N N . GLY A 1 108 ? 38.190 -19.118 -1.403 1.00 50.75 108 GLY A N 1
ATOM 814 C CA . GLY A 1 108 ? 37.035 -18.240 -1.589 1.00 50.75 108 GLY A CA 1
ATOM 815 C C . GLY A 1 108 ? 36.439 -18.257 -2.997 1.00 50.75 108 GLY A C 1
ATOM 816 O O . GLY A 1 108 ? 35.675 -17.353 -3.334 1.00 50.75 108 GLY A O 1
ATOM 817 N N . THR A 1 109 ? 36.751 -19.261 -3.824 1.00 52.97 109 THR A N 1
ATOM 818 C CA . THR A 1 109 ? 36.196 -19.361 -5.186 1.00 52.97 109 THR A CA 1
ATOM 819 C C . THR A 1 109 ? 34.967 -20.277 -5.216 1.00 52.97 10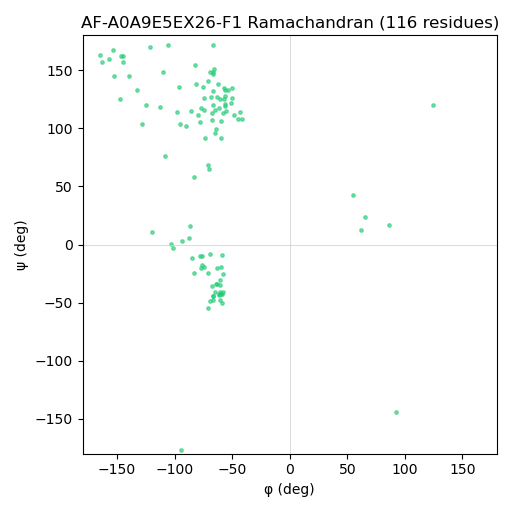9 THR A C 1
ATOM 821 O O . THR A 1 109 ? 34.965 -21.352 -4.618 1.00 52.97 109 THR A O 1
ATOM 824 N N . MET A 1 110 ? 33.903 -19.850 -5.909 1.00 46.16 110 MET A N 1
ATOM 825 C CA . MET A 1 110 ? 32.624 -20.573 -6.011 1.00 46.16 110 MET A CA 1
ATOM 826 C C . MET A 1 110 ? 32.774 -21.891 -6.785 1.00 46.16 110 MET A C 1
ATOM 828 O O . MET A 1 110 ? 33.086 -21.875 -7.978 1.00 46.16 110 MET A O 1
ATOM 832 N N . ILE A 1 111 ? 32.467 -23.025 -6.148 1.00 53.12 111 ILE A N 1
ATOM 833 C CA . ILE A 1 111 ? 32.396 -24.324 -6.828 1.00 53.12 111 ILE A CA 1
ATOM 834 C C . ILE A 1 111 ? 30.993 -24.485 -7.429 1.00 53.12 111 ILE A C 1
ATOM 836 O O . ILE A 1 111 ? 29.993 -24.549 -6.719 1.00 53.12 111 ILE A O 1
ATOM 840 N N . LYS A 1 112 ? 30.892 -24.531 -8.760 1.00 50.22 112 LYS A N 1
ATOM 841 C CA . LYS A 1 112 ? 29.613 -24.716 -9.458 1.00 50.22 112 LYS A CA 1
ATOM 842 C C . LYS A 1 112 ? 29.182 -26.184 -9.391 1.00 50.22 112 LYS A C 1
ATOM 844 O O . LYS A 1 112 ? 29.829 -27.040 -9.984 1.00 50.22 112 LYS A O 1
ATOM 849 N N . SER A 1 113 ? 28.051 -26.460 -8.756 1.00 45.94 113 SER A N 1
ATOM 850 C CA . SER A 1 113 ? 27.288 -27.706 -8.910 1.00 45.94 113 SER A CA 1
ATOM 851 C C . SER A 1 113 ? 25.818 -27.323 -8.743 1.00 45.94 113 SER A C 1
ATOM 853 O O . SER A 1 113 ? 25.495 -26.576 -7.832 1.00 45.94 113 SER A O 1
ATOM 855 N N . GLY A 1 114 ? 24.881 -27.603 -9.640 1.00 39.91 114 GLY A N 1
ATOM 856 C CA . GLY A 1 114 ? 24.608 -28.859 -10.327 1.00 39.91 114 GLY A CA 1
ATOM 857 C C . GLY A 1 114 ? 23.133 -29.155 -10.025 1.00 39.91 114 GLY A C 1
ATOM 858 O O . GLY A 1 114 ? 22.741 -29.157 -8.867 1.00 39.91 114 GLY A O 1
ATOM 859 N N . SER A 1 115 ? 22.308 -29.254 -11.068 1.00 42.41 115 SER A N 1
ATOM 860 C CA . SER A 1 115 ? 20.835 -29.262 -11.038 1.00 42.41 115 SER A CA 1
ATOM 861 C C . SER A 1 115 ? 20.226 -30.258 -10.038 1.00 42.41 115 SER A C 1
ATOM 863 O O . SER A 1 115 ? 20.607 -31.426 -10.041 1.00 42.41 115 SER A O 1
ATOM 865 N N . MET A 1 116 ? 19.223 -29.827 -9.262 1.00 29.12 116 MET A N 1
ATOM 866 C CA . MET A 1 116 ? 18.283 -30.744 -8.614 1.00 29.12 116 MET A CA 1
ATOM 867 C C . MET A 1 116 ? 16.845 -30.323 -8.924 1.00 29.12 116 MET A C 1
ATOM 869 O O . MET A 1 116 ? 16.322 -29.344 -8.404 1.00 29.12 116 MET A O 1
ATOM 873 N N . VAL A 1 117 ? 16.260 -31.085 -9.843 1.00 33.62 117 VAL A N 1
ATOM 874 C CA . VAL A 1 117 ? 14.825 -31.310 -10.020 1.00 33.62 117 VAL A CA 1
ATOM 875 C C . VAL A 1 117 ? 14.228 -31.862 -8.727 1.00 33.62 117 VAL A C 1
ATOM 877 O O . VAL A 1 117 ? 14.694 -32.908 -8.281 1.00 33.62 117 VAL A O 1
ATOM 880 N N . VAL A 1 118 ? 13.195 -31.196 -8.200 1.00 38.62 118 VAL A N 1
ATOM 881 C CA . VAL A 1 118 ? 11.898 -31.769 -7.784 1.00 38.62 118 VAL A CA 1
ATOM 882 C C . VAL A 1 118 ? 10.844 -30.681 -7.961 1.00 38.62 118 VAL A C 1
ATOM 884 O O . VAL A 1 118 ? 11.080 -29.567 -7.445 1.00 38.62 118 VAL A O 1
#